Protein AF-A0A2R6JKX8-F1 (afdb_monomer)

Radius of gyration: 18.16 Å; Cα contacts (8 Å, |Δi|>4): 130; chains: 1; bounding box: 54×37×47 Å

Sequence (155 aa):
MLPVEALPSPRGLLAAIPHVNAVVSLAAIGTIVAGVRAIRRGEVRRHRLLMMTSFGLFALFLVLYLYRVAVLGPTEFTGPAAVRTYLYLPFLFVHIALAIVCVPFVFYALLIGGTHSVEEIHETRHRTAGRVAASLWLVSFTMGVAIYAMLYHVF

Foldseek 3Di:
DDPPPPDPDPPVLLVCLLVVLLVLLVVLLVLLVVLVVCVVVVNLVSNVVSLVSSVVSVVVSVVSVVVSCVPPNDQDQPDDPCCVPPPLVVLVVLLVVLVVVLVVLSVVLCVCSVPDDPVVVVVDCNVVSSVSNSVSSNSSSVSSSVSSCSRPPVD

Solvent-accessible surface area (backbone atoms only — not comparable to full-atom values): 8345 Å² total; per-residue (Å²): 134,82,80,77,81,81,53,94,48,68,66,59,52,56,66,42,41,65,60,53,38,40,52,41,34,54,52,27,43,52,30,45,57,51,18,56,53,27,46,76,71,66,36,54,72,57,17,51,53,24,49,52,50,26,50,50,37,49,51,50,40,49,54,50,50,52,52,40,34,73,75,73,44,76,86,80,77,80,49,58,69,67,51,45,64,73,44,49,47,55,52,51,50,50,30,52,52,36,50,60,66,25,47,64,29,44,50,51,30,52,50,49,70,70,75,46,56,78,74,58,41,73,79,48,64,41,69,59,32,40,52,52,19,52,51,34,47,47,53,24,37,53,45,50,42,49,54,48,40,49,62,74,73,74,82

pLDDT: mean 92.2, std 10.7, range [43.28, 98.44]

Structure (mmCIF, N/CA/C/O backbone):
data_AF-A0A2R6JKX8-F1
#
_entry.id   AF-A0A2R6JKX8-F1
#
loop_
_atom_site.group_PDB
_atom_site.id
_atom_site.type_symbol
_atom_site.label_atom_id
_atom_site.label_alt_id
_atom_site.label_comp_id
_atom_site.label_asym_id
_atom_site.label_entity_id
_atom_site.label_seq_id
_atom_site.pdbx_PDB_ins_code
_atom_site.Cartn_x
_atom_site.Cartn_y
_atom_site.Cartn_z
_atom_site.occupancy
_atom_site.B_iso_or_equiv
_atom_site.auth_seq_id
_atom_site.auth_comp_id
_atom_site.auth_asym_id
_atom_site.auth_atom_id
_atom_site.pdbx_PDB_model_num
ATOM 1 N N . MET A 1 1 ? 32.899 -15.866 1.526 1.00 43.28 1 MET A N 1
ATOM 2 C CA . MET A 1 1 ? 31.670 -15.688 0.724 1.00 43.28 1 MET A CA 1
ATOM 3 C C . MET A 1 1 ? 31.036 -17.061 0.579 1.00 43.28 1 MET A C 1
ATOM 5 O O . MET A 1 1 ? 31.721 -17.963 0.122 1.00 43.28 1 MET A O 1
ATOM 9 N N . LEU A 1 2 ? 29.816 -17.264 1.081 1.00 50.09 2 LEU A N 1
ATOM 10 C CA . LEU A 1 2 ? 29.128 -18.556 0.967 1.00 50.09 2 LEU A CA 1
ATOM 11 C C . LEU A 1 2 ? 28.702 -18.784 -0.498 1.00 50.09 2 LEU A C 1
ATOM 13 O O . LEU A 1 2 ? 28.205 -17.837 -1.110 1.00 50.09 2 LEU A O 1
ATOM 17 N N . PRO A 1 3 ? 28.883 -19.987 -1.071 1.00 57.22 3 PRO A N 1
ATOM 18 C CA . PRO A 1 3 ? 28.516 -20.269 -2.453 1.00 57.22 3 PRO A CA 1
ATOM 19 C C . PRO A 1 3 ? 26.993 -20.417 -2.568 1.00 57.22 3 PRO A C 1
ATOM 21 O O . PRO A 1 3 ? 26.416 -21.459 -2.275 1.00 57.22 3 PRO A O 1
ATOM 24 N N . VAL A 1 4 ? 26.338 -19.337 -2.999 1.00 56.06 4 VAL A N 1
ATOM 25 C CA . VAL A 1 4 ? 24.880 -19.233 -3.226 1.00 56.06 4 VAL A CA 1
ATOM 26 C C . VAL A 1 4 ? 24.417 -20.080 -4.432 1.00 56.06 4 VAL A C 1
ATOM 28 O O . VAL A 1 4 ? 23.226 -20.203 -4.704 1.00 56.06 4 VAL A O 1
ATOM 31 N N . GLU A 1 5 ? 25.353 -20.698 -5.152 1.00 54.09 5 GLU A N 1
ATOM 32 C CA . GLU A 1 5 ? 25.131 -21.402 -6.421 1.00 54.09 5 GLU A CA 1
ATOM 33 C C . GLU A 1 5 ? 24.534 -22.812 -6.273 1.00 54.09 5 GLU A C 1
ATOM 35 O O . GLU A 1 5 ? 24.015 -23.349 -7.246 1.00 54.09 5 GLU A O 1
ATOM 40 N N . ALA A 1 6 ? 24.551 -23.401 -5.071 1.00 53.41 6 ALA A N 1
ATOM 41 C CA . ALA A 1 6 ? 24.118 -24.786 -4.840 1.00 53.41 6 ALA A CA 1
ATOM 42 C C . ALA A 1 6 ? 22.672 -24.938 -4.318 1.00 53.41 6 ALA A C 1
ATOM 44 O O . ALA A 1 6 ? 22.220 -26.056 -4.073 1.00 53.41 6 ALA A O 1
ATOM 45 N N . LEU A 1 7 ? 21.932 -23.839 -4.136 1.00 52.81 7 LEU A N 1
ATOM 46 C CA . LEU A 1 7 ? 20.522 -23.885 -3.735 1.00 52.81 7 LEU A CA 1
ATOM 47 C C . LEU A 1 7 ? 19.622 -23.884 -4.980 1.00 52.81 7 LEU A C 1
ATOM 49 O O . LEU A 1 7 ? 19.853 -23.076 -5.885 1.00 52.81 7 LEU A O 1
ATOM 53 N N . PRO A 1 8 ? 18.561 -24.710 -5.051 1.00 53.44 8 PRO A N 1
ATOM 54 C CA . PRO A 1 8 ? 17.614 -24.630 -6.150 1.00 53.44 8 PRO A CA 1
ATOM 55 C C . PRO A 1 8 ? 16.909 -23.263 -6.112 1.00 53.44 8 PRO A C 1
ATOM 57 O O . PRO A 1 8 ? 16.074 -22.986 -5.257 1.00 53.44 8 PRO A O 1
ATOM 60 N N . SER A 1 9 ? 17.239 -22.408 -7.080 1.00 58.16 9 SER A N 1
ATOM 61 C CA . SER A 1 9 ? 16.510 -21.196 -7.493 1.00 58.16 9 SER A CA 1
ATOM 62 C C . SER A 1 9 ? 16.420 -19.957 -6.565 1.00 58.16 9 SER A C 1
ATOM 64 O O . SER A 1 9 ? 15.350 -19.351 -6.486 1.00 58.16 9 SER A O 1
ATOM 66 N N . PRO A 1 10 ? 17.528 -19.409 -6.021 1.00 68.44 10 PRO A N 1
ATOM 67 C CA . PRO A 1 10 ? 17.546 -18.010 -5.576 1.00 68.44 10 PRO A CA 1
ATOM 68 C C . PRO A 1 10 ? 17.122 -17.048 -6.701 1.00 68.44 10 PRO A C 1
ATOM 70 O O . PRO A 1 10 ? 16.321 -16.150 -6.478 1.00 68.44 10 PRO A O 1
ATOM 73 N N . ARG A 1 11 ? 17.579 -17.269 -7.946 1.00 67.06 11 ARG A N 1
ATOM 74 C CA . ARG A 1 11 ? 17.237 -16.405 -9.097 1.00 67.06 11 ARG A CA 1
ATOM 75 C C . ARG A 1 11 ? 15.762 -16.489 -9.497 1.00 67.06 11 ARG A C 1
ATOM 77 O O . ARG A 1 11 ? 15.156 -15.457 -9.756 1.00 67.06 11 ARG A O 1
ATOM 84 N N . GLY A 1 12 ? 15.191 -17.696 -9.528 1.00 77.62 12 GLY A N 1
ATOM 85 C CA . GLY A 1 12 ? 13.779 -17.904 -9.871 1.00 77.62 12 GLY A CA 1
ATOM 86 C C . GLY A 1 12 ? 12.843 -17.275 -8.839 1.00 77.62 12 GLY A C 1
ATOM 87 O O . GLY A 1 12 ? 11.917 -16.557 -9.205 1.00 77.62 12 GLY A O 1
ATOM 88 N N . LEU A 1 13 ? 13.149 -17.453 -7.549 1.00 82.81 13 LEU A N 1
ATOM 89 C CA . LEU A 1 13 ? 12.429 -16.790 -6.465 1.00 82.81 13 LEU A CA 1
ATOM 90 C C . LEU A 1 13 ? 12.531 -15.262 -6.571 1.00 82.81 13 LEU A C 1
ATOM 92 O O . LEU A 1 13 ? 11.511 -14.578 -6.552 1.00 82.81 13 LEU A O 1
ATOM 96 N N . LEU A 1 14 ? 13.742 -14.720 -6.735 1.00 87.25 14 LEU A N 1
ATOM 97 C CA . LEU A 1 14 ? 13.964 -13.274 -6.849 1.00 87.25 14 LEU A CA 1
ATOM 98 C C . LEU A 1 14 ? 13.265 -12.658 -8.074 1.00 87.25 14 LEU A C 1
ATOM 100 O O . LEU A 1 14 ? 12.763 -11.535 -7.988 1.00 87.25 14 LEU A O 1
ATOM 104 N N . ALA A 1 15 ? 13.200 -13.390 -9.190 1.00 88.31 15 ALA A N 1
ATOM 105 C CA . ALA A 1 15 ? 12.468 -12.989 -10.389 1.00 88.31 15 ALA A CA 1
ATOM 106 C C . ALA A 1 15 ? 10.944 -13.043 -10.193 1.00 88.31 15 ALA A C 1
ATOM 108 O O . ALA A 1 15 ? 10.235 -12.214 -10.750 1.00 88.31 15 ALA A O 1
ATOM 109 N N . ALA A 1 16 ? 10.434 -13.966 -9.371 1.00 92.00 16 ALA A N 1
ATOM 110 C CA . ALA A 1 16 ? 9.009 -14.074 -9.065 1.00 92.00 16 ALA A CA 1
ATOM 111 C C . ALA A 1 16 ? 8.510 -12.989 -8.092 1.00 92.00 16 ALA A C 1
ATOM 113 O O . ALA A 1 16 ? 7.338 -12.615 -8.148 1.00 92.00 16 ALA A O 1
ATOM 114 N N . ILE A 1 17 ? 9.377 -12.461 -7.217 1.00 94.12 17 ILE A N 1
ATOM 115 C CA . ILE A 1 17 ? 9.004 -11.488 -6.172 1.00 94.12 17 ILE A CA 1
ATOM 116 C C . ILE A 1 17 ? 8.171 -10.304 -6.694 1.00 94.12 17 ILE A C 1
ATOM 118 O O . ILE A 1 17 ? 7.137 -10.030 -6.090 1.00 94.12 17 ILE A O 1
ATOM 122 N N . PRO A 1 18 ? 8.538 -9.599 -7.783 1.00 94.94 18 PRO A N 1
ATOM 123 C CA . PRO A 1 18 ? 7.738 -8.487 -8.300 1.00 94.94 18 PRO A CA 1
ATOM 124 C C . PRO A 1 18 ? 6.306 -8.898 -8.665 1.00 94.94 18 PRO A C 1
ATOM 126 O O . PRO A 1 18 ? 5.363 -8.173 -8.355 1.00 94.94 18 PRO A O 1
ATOM 129 N N . HIS A 1 19 ? 6.133 -10.086 -9.252 1.00 96.25 19 HIS A N 1
ATOM 130 C CA . HIS A 1 19 ? 4.824 -10.639 -9.605 1.00 96.25 19 HIS A CA 1
ATOM 131 C C . HIS A 1 19 ? 4.012 -10.994 -8.355 1.00 96.25 19 HIS A C 1
ATOM 133 O O . HIS A 1 19 ? 2.839 -10.638 -8.253 1.00 96.25 19 HIS A O 1
ATOM 139 N N . VAL A 1 20 ? 4.645 -11.638 -7.367 1.00 96.81 20 VAL A N 1
ATOM 140 C CA . VAL A 1 20 ? 4.006 -11.948 -6.079 1.00 96.81 20 VAL A CA 1
ATOM 141 C C . VAL A 1 20 ? 3.587 -10.658 -5.378 1.00 96.81 20 VAL A C 1
ATOM 143 O O . VAL A 1 20 ? 2.451 -10.548 -4.929 1.00 96.81 20 VAL A O 1
ATOM 146 N N . ASN A 1 21 ? 4.453 -9.646 -5.351 1.00 97.31 21 ASN A N 1
ATOM 147 C CA . ASN A 1 21 ? 4.155 -8.348 -4.755 1.00 97.31 21 ASN A CA 1
ATOM 148 C C . ASN A 1 21 ? 2.996 -7.629 -5.454 1.00 97.31 21 ASN A C 1
ATOM 150 O O . ASN A 1 21 ? 2.184 -6.996 -4.775 1.00 97.31 21 ASN A O 1
ATOM 154 N N . ALA A 1 22 ? 2.865 -7.755 -6.776 1.00 97.25 22 ALA A N 1
ATOM 155 C CA . ALA A 1 22 ? 1.715 -7.225 -7.505 1.00 97.25 22 ALA A CA 1
ATOM 156 C C . ALA A 1 22 ? 0.407 -7.916 -7.077 1.00 97.25 2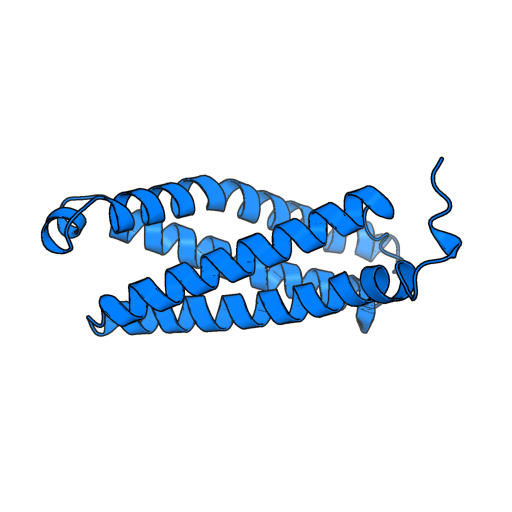2 ALA A C 1
ATOM 158 O O . ALA A 1 22 ? -0.578 -7.241 -6.775 1.00 97.25 22 ALA A O 1
ATOM 159 N N . VAL A 1 23 ? 0.409 -9.249 -6.959 1.00 98.12 23 VAL A N 1
ATOM 160 C CA . VAL A 1 23 ? -0.751 -10.025 -6.482 1.00 98.12 23 VAL A CA 1
ATOM 161 C C . VAL A 1 23 ? -1.090 -9.688 -5.028 1.00 98.12 23 VAL A C 1
ATOM 163 O O . VAL A 1 23 ? -2.253 -9.450 -4.709 1.00 98.12 23 VAL A O 1
ATOM 166 N N . VAL A 1 24 ? -0.087 -9.606 -4.152 1.00 98.00 24 VAL A N 1
ATOM 167 C CA . VAL A 1 24 ? -0.248 -9.202 -2.747 1.00 98.00 24 VAL A CA 1
ATOM 168 C C . VAL A 1 24 ? -0.847 -7.797 -2.651 1.00 98.00 24 VAL A C 1
ATOM 170 O O . VAL A 1 24 ? -1.744 -7.574 -1.842 1.00 98.00 24 VAL A O 1
ATOM 173 N N . SER A 1 25 ? -0.419 -6.867 -3.510 1.00 97.75 25 SER A N 1
ATOM 174 C CA . SER A 1 25 ? -0.970 -5.505 -3.569 1.00 97.75 25 SER A CA 1
ATOM 175 C C . SER A 1 25 ? -2.439 -5.498 -3.988 1.00 97.75 25 SER A C 1
ATOM 177 O O . SER A 1 25 ? -3.258 -4.826 -3.363 1.00 97.75 25 SER A O 1
ATOM 179 N N . LEU A 1 26 ? -2.804 -6.283 -5.005 1.00 98.19 26 LEU A N 1
ATOM 180 C CA . LEU A 1 26 ? -4.198 -6.434 -5.433 1.00 98.19 26 LEU A CA 1
ATOM 181 C C . LEU A 1 26 ? -5.068 -7.065 -4.337 1.00 98.19 26 LEU A C 1
ATOM 183 O O . LEU A 1 26 ? -6.177 -6.592 -4.075 1.00 98.19 26 LEU A O 1
ATOM 187 N N . ALA A 1 27 ? -4.556 -8.092 -3.655 1.00 98.38 27 ALA A N 1
ATOM 188 C CA . ALA A 1 27 ? -5.226 -8.698 -2.511 1.00 98.38 27 ALA A CA 1
ATOM 189 C C . ALA A 1 27 ? -5.425 -7.678 -1.378 1.00 98.38 27 ALA A C 1
ATOM 191 O O . ALA A 1 27 ? -6.528 -7.583 -0.838 1.00 98.38 27 ALA A O 1
ATOM 192 N N . ALA A 1 28 ? -4.404 -6.867 -1.075 1.00 97.81 28 ALA A N 1
ATOM 193 C CA . ALA A 1 28 ? -4.472 -5.815 -0.065 1.00 97.81 28 ALA A CA 1
ATOM 194 C C . ALA A 1 28 ? -5.524 -4.750 -0.415 1.00 97.81 28 ALA A C 1
ATOM 196 O O . ALA A 1 28 ? -6.319 -4.364 0.441 1.00 97.81 28 ALA A O 1
ATOM 197 N N . ILE A 1 29 ? -5.609 -4.322 -1.681 1.00 98.31 29 ILE A N 1
ATOM 198 C CA . ILE A 1 29 ? -6.689 -3.437 -2.152 1.00 98.31 29 ILE A CA 1
ATOM 199 C C . ILE A 1 29 ? -8.051 -4.078 -1.855 1.00 98.31 29 ILE A C 1
ATOM 201 O O . ILE A 1 29 ? -8.916 -3.445 -1.246 1.00 98.31 29 ILE A O 1
ATOM 205 N N . GLY A 1 30 ? -8.234 -5.349 -2.221 1.00 98.44 30 GLY A N 1
ATOM 206 C CA . GLY A 1 30 ? -9.467 -6.091 -1.959 1.00 98.44 30 GLY A CA 1
ATOM 207 C C . GLY A 1 30 ? -9.845 -6.120 -0.475 1.00 98.44 30 GLY A C 1
ATOM 208 O O . GLY A 1 30 ? -10.985 -5.800 -0.120 1.00 98.44 30 GLY A O 1
ATOM 209 N N . THR A 1 31 ? -8.893 -6.444 0.406 1.00 98.31 31 THR A N 1
ATOM 210 C CA . THR A 1 31 ? -9.127 -6.516 1.855 1.00 98.31 31 THR A CA 1
ATOM 211 C C . THR A 1 31 ? -9.404 -5.146 2.467 1.00 98.31 31 THR A C 1
ATOM 213 O O . THR A 1 31 ? -10.306 -5.038 3.300 1.00 98.31 31 THR A O 1
ATOM 216 N N . ILE A 1 32 ? -8.718 -4.086 2.022 1.00 97.75 32 ILE A N 1
ATOM 217 C CA . ILE A 1 32 ? -8.966 -2.716 2.491 1.00 97.75 32 ILE A CA 1
ATOM 218 C C . ILE A 1 32 ? -10.375 -2.271 2.100 1.00 97.75 32 ILE A C 1
ATOM 220 O O . ILE A 1 32 ? -11.149 -1.844 2.960 1.00 97.75 32 ILE A O 1
ATOM 224 N N . VAL A 1 33 ? -10.750 -2.407 0.823 1.00 98.38 33 VAL A N 1
ATOM 225 C CA . VAL A 1 33 ? -12.083 -2.000 0.360 1.00 98.38 33 VAL A CA 1
ATOM 226 C C . VAL A 1 33 ? -13.169 -2.811 1.077 1.00 98.38 33 VAL A C 1
ATOM 228 O O . VAL A 1 33 ? -14.169 -2.243 1.529 1.00 98.38 33 VAL A O 1
ATOM 23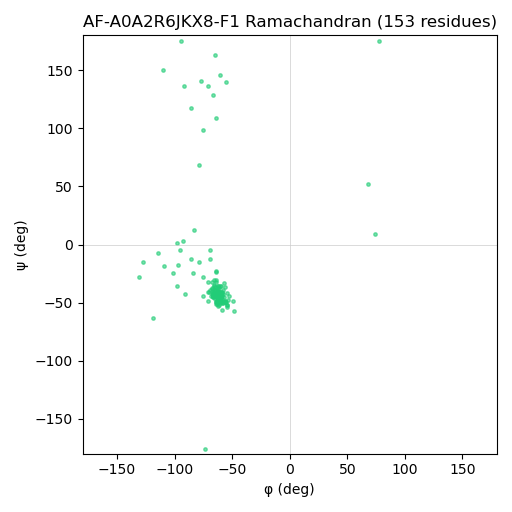1 N N . ALA A 1 34 ? -12.985 -4.125 1.236 1.00 98.38 34 ALA A N 1
ATOM 232 C CA . ALA A 1 34 ? -13.912 -4.965 1.990 1.00 98.38 34 ALA A CA 1
ATOM 233 C C . ALA A 1 34 ? -14.008 -4.539 3.466 1.00 98.38 34 ALA A C 1
ATOM 235 O O . ALA A 1 34 ? -15.109 -4.476 4.012 1.00 98.38 34 ALA A O 1
ATOM 236 N N . GLY A 1 35 ? -12.888 -4.188 4.101 1.00 97.75 35 GLY A N 1
ATOM 237 C CA . GLY A 1 35 ? -12.849 -3.749 5.495 1.00 97.75 35 GLY A CA 1
ATOM 238 C C . GLY A 1 35 ? -13.524 -2.398 5.715 1.00 97.75 35 GLY A C 1
ATOM 239 O O . GLY A 1 35 ? -14.235 -2.221 6.706 1.00 97.75 35 GLY A O 1
ATOM 240 N N . VAL A 1 36 ? -13.383 -1.466 4.768 1.00 96.94 36 VAL A N 1
ATOM 241 C CA . VAL A 1 36 ? -14.111 -0.186 4.770 1.00 96.94 36 VAL A CA 1
ATOM 242 C C . VAL A 1 36 ? -15.615 -0.411 4.581 1.00 96.94 36 VAL A C 1
ATOM 244 O O . VAL A 1 36 ? -16.426 0.260 5.219 1.00 96.94 36 VAL A O 1
ATOM 247 N N . ARG A 1 37 ? -16.024 -1.366 3.738 1.00 97.81 37 ARG A N 1
ATOM 248 C CA . ARG A 1 37 ? -17.445 -1.727 3.596 1.00 97.81 37 ARG A CA 1
ATOM 249 C C . ARG A 1 37 ? -18.002 -2.378 4.862 1.00 97.81 37 ARG A C 1
ATOM 251 O O . ARG A 1 37 ? -19.111 -2.035 5.255 1.00 97.81 37 ARG A O 1
ATOM 258 N N . ALA A 1 38 ? -17.238 -3.258 5.507 1.00 97.81 38 ALA A N 1
ATOM 259 C CA . ALA A 1 38 ? -17.636 -3.923 6.745 1.00 97.81 38 ALA A CA 1
ATOM 260 C C . ALA A 1 38 ? -17.912 -2.911 7.870 1.00 97.81 38 ALA A C 1
ATOM 262 O O . ALA A 1 38 ? -18.980 -2.947 8.475 1.00 97.81 38 ALA A O 1
ATOM 263 N N . ILE A 1 39 ? -17.017 -1.940 8.093 1.00 95.50 39 ILE A N 1
ATOM 264 C CA . ILE A 1 39 ? -17.229 -0.940 9.154 1.00 95.50 39 ILE A CA 1
ATOM 265 C C . ILE A 1 39 ? -18.402 0.000 8.858 1.00 95.50 39 ILE A C 1
ATOM 267 O O . ILE A 1 39 ? -19.124 0.385 9.771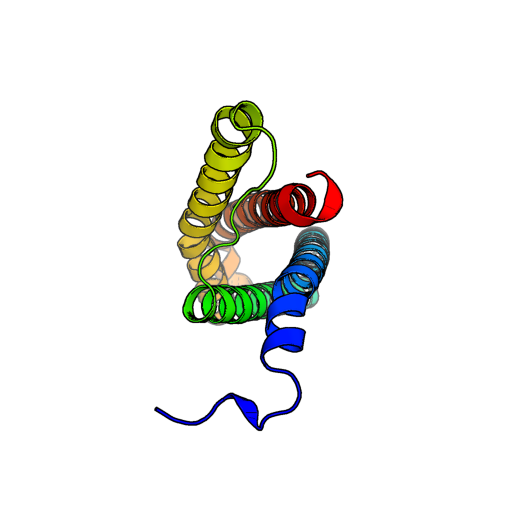 1.00 95.50 39 ILE A O 1
ATOM 271 N N . ARG A 1 40 ? -18.668 0.315 7.581 1.00 94.44 40 ARG A N 1
ATOM 272 C CA . ARG A 1 40 ? -19.868 1.078 7.182 1.00 94.44 40 ARG A CA 1
ATOM 273 C C . ARG A 1 40 ? -21.174 0.335 7.480 1.00 94.44 40 ARG A C 1
ATOM 275 O O . ARG A 1 40 ? -22.204 0.983 7.603 1.00 94.44 40 ARG A O 1
ATOM 282 N N . ARG A 1 41 ? -21.128 -0.995 7.589 1.00 96.62 41 ARG A N 1
ATOM 283 C CA . ARG A 1 41 ? -22.251 -1.860 7.986 1.00 96.62 41 ARG A CA 1
ATOM 284 C C . ARG A 1 41 ? -22.290 -2.140 9.494 1.00 96.62 41 ARG A C 1
ATOM 286 O O . ARG A 1 41 ? -23.117 -2.926 9.932 1.00 96.62 41 ARG A O 1
ATOM 293 N N . GLY A 1 42 ? -21.383 -1.553 10.279 1.00 94.50 42 GLY A N 1
ATOM 294 C CA . GLY A 1 42 ? -21.248 -1.847 11.709 1.00 94.50 42 GLY A CA 1
ATOM 295 C C . GLY A 1 42 ? -20.602 -3.206 12.020 1.00 94.50 42 GLY A C 1
ATOM 296 O O . GLY A 1 42 ? -20.553 -3.610 13.176 1.00 94.50 42 GLY A O 1
ATOM 297 N N . GLU A 1 43 ? -20.061 -3.923 11.026 1.00 96.88 43 GLU A N 1
ATOM 298 C CA . GLU A 1 43 ? -19.426 -5.235 11.213 1.00 96.88 43 GLU A CA 1
ATOM 299 C C . GLU A 1 43 ? -17.992 -5.091 11.773 1.00 96.88 43 GLU A C 1
ATOM 301 O O . GLU A 1 43 ? -17.004 -5.386 11.093 1.00 96.88 43 GLU A O 1
ATOM 306 N N . VAL A 1 44 ? -17.854 -4.640 13.026 1.00 94.56 44 VAL A N 1
ATOM 307 C CA . VAL A 1 44 ? -16.557 -4.304 13.660 1.00 94.56 44 VAL A CA 1
ATOM 308 C C . VAL A 1 44 ? -15.578 -5.482 13.659 1.00 94.56 44 VAL A C 1
ATOM 310 O O . VAL A 1 44 ? -14.418 -5.331 13.271 1.00 94.56 44 VAL A O 1
ATOM 313 N N . ARG A 1 45 ? -16.037 -6.691 14.014 1.00 95.31 45 ARG A N 1
ATOM 314 C CA . ARG A 1 45 ? -15.186 -7.896 14.028 1.00 95.31 45 ARG A CA 1
ATOM 315 C C . ARG A 1 45 ? -14.599 -8.201 12.648 1.00 95.31 45 ARG A C 1
ATOM 317 O O . ARG A 1 45 ? -13.418 -8.528 12.534 1.00 95.31 45 ARG A O 1
ATOM 324 N N . ARG A 1 46 ? -15.414 -8.076 11.596 1.00 97.50 46 ARG A N 1
ATOM 325 C CA . ARG A 1 46 ? -14.986 -8.319 10.214 1.00 97.50 46 ARG A CA 1
ATOM 326 C C . ARG A 1 46 ? -14.047 -7.223 9.725 1.00 97.50 46 ARG A C 1
ATOM 328 O O . ARG A 1 46 ? -13.048 -7.535 9.084 1.00 97.50 46 ARG A O 1
ATOM 335 N N . HIS A 1 47 ? -14.338 -5.966 10.055 1.00 96.88 47 HIS A N 1
ATOM 336 C CA . HIS A 1 47 ? -13.438 -4.848 9.793 1.00 96.88 47 HIS A CA 1
ATOM 337 C C . HIS A 1 47 ? -12.051 -5.107 10.394 1.00 96.88 47 HIS A C 1
ATOM 339 O O . HIS A 1 47 ? -11.063 -5.079 9.664 1.00 96.88 47 HIS A O 1
ATOM 345 N N . ARG A 1 48 ? -11.986 -5.448 11.688 1.00 95.12 48 ARG A N 1
ATOM 346 C CA . ARG A 1 48 ? -10.729 -5.738 12.390 1.00 95.12 48 ARG A CA 1
ATOM 347 C C . ARG A 1 48 ? -9.942 -6.855 11.709 1.00 95.12 48 ARG A C 1
ATOM 349 O O . ARG A 1 48 ? -8.760 -6.669 11.434 1.00 95.12 48 ARG A O 1
ATOM 356 N N . LEU A 1 49 ? -10.593 -7.978 11.391 1.00 97.75 49 LEU A N 1
ATOM 357 C CA . LEU A 1 49 ? -9.951 -9.092 10.686 1.00 97.75 49 LEU A CA 1
ATOM 358 C C . LEU A 1 49 ? -9.343 -8.633 9.352 1.00 97.75 49 LEU A C 1
ATOM 360 O O . LEU A 1 49 ? -8.167 -8.869 9.103 1.00 97.75 49 LEU A O 1
ATOM 364 N N . LEU A 1 50 ? -10.116 -7.918 8.531 1.00 98.19 50 LEU A N 1
ATOM 365 C CA . LEU A 1 50 ? -9.671 -7.448 7.218 1.00 98.19 50 LEU A CA 1
ATOM 366 C C . LEU A 1 50 ? -8.541 -6.413 7.305 1.00 98.19 50 LEU A C 1
ATOM 368 O O . LEU A 1 50 ? -7.645 -6.428 6.461 1.00 98.19 50 LEU A O 1
ATOM 372 N N . MET A 1 51 ? -8.539 -5.538 8.316 1.00 97.19 51 MET A N 1
ATOM 373 C CA . MET A 1 51 ? -7.436 -4.592 8.532 1.00 97.19 51 MET A CA 1
ATOM 374 C C . MET A 1 51 ? -6.159 -5.307 8.988 1.00 97.19 51 MET A C 1
ATOM 376 O O . MET A 1 51 ? -5.085 -4.976 8.489 1.00 97.19 51 MET A O 1
ATOM 380 N N . MET A 1 52 ? -6.260 -6.333 9.844 1.00 97.38 52 MET A N 1
ATOM 381 C CA . MET A 1 52 ? -5.106 -7.168 10.214 1.00 97.38 52 MET A CA 1
ATOM 382 C C . MET A 1 52 ? -4.555 -7.936 9.014 1.00 97.38 52 MET A C 1
ATOM 384 O O . MET A 1 52 ? -3.345 -7.957 8.806 1.00 97.38 52 MET A O 1
ATOM 388 N N . THR A 1 53 ? -5.426 -8.518 8.183 1.00 97.94 53 THR A N 1
ATOM 389 C CA . THR A 1 53 ? -5.005 -9.177 6.939 1.00 97.94 53 THR A CA 1
ATOM 390 C C . THR A 1 53 ? -4.306 -8.192 6.004 1.00 97.94 53 THR A C 1
ATOM 392 O O . THR A 1 53 ? -3.240 -8.505 5.487 1.00 97.94 53 THR A O 1
ATOM 395 N N . SER A 1 54 ? -4.855 -6.985 5.831 1.00 97.19 54 SER A N 1
ATOM 396 C CA . SER A 1 54 ? -4.248 -5.939 4.989 1.00 97.19 54 SER A CA 1
ATOM 397 C C . SER A 1 54 ? -2.857 -5.546 5.493 1.00 97.19 54 SER A C 1
ATOM 399 O O . SER A 1 54 ? -1.923 -5.435 4.703 1.00 97.19 54 SER A O 1
ATOM 401 N N . PHE A 1 55 ? -2.697 -5.397 6.811 1.00 96.75 55 PHE A N 1
ATOM 402 C CA . PHE A 1 55 ? -1.403 -5.122 7.432 1.00 96.75 55 PHE A CA 1
ATOM 403 C C . PHE A 1 55 ? -0.404 -6.269 7.235 1.00 96.75 55 PHE A C 1
ATOM 405 O O . PHE A 1 55 ? 0.741 -6.018 6.868 1.00 96.75 55 PHE A O 1
ATOM 412 N N . GLY A 1 56 ? -0.837 -7.521 7.399 1.00 98.06 56 GLY A N 1
ATOM 413 C CA . GLY A 1 56 ? -0.001 -8.693 7.128 1.00 98.06 56 GLY A CA 1
ATOM 414 C C . GLY A 1 56 ? 0.454 -8.774 5.666 1.00 98.06 56 GLY A C 1
ATOM 415 O O . GLY A 1 56 ? 1.629 -9.017 5.403 1.00 98.06 56 GLY A O 1
ATOM 416 N N . LEU A 1 57 ? -0.446 -8.500 4.715 1.00 98.06 57 LEU A N 1
ATOM 417 C CA . LEU A 1 57 ? -0.121 -8.432 3.285 1.00 98.06 57 LEU A CA 1
ATOM 418 C C . LEU A 1 57 ? 0.880 -7.308 2.984 1.00 98.06 57 LEU A C 1
ATOM 420 O O . LEU A 1 57 ? 1.834 -7.523 2.241 1.00 98.06 57 LEU A O 1
ATOM 424 N N . PHE A 1 58 ? 0.710 -6.131 3.590 1.00 96.50 58 PHE A N 1
ATOM 425 C CA . PHE A 1 58 ? 1.665 -5.030 3.463 1.00 96.50 58 PHE A CA 1
ATOM 426 C C . PHE A 1 58 ? 3.048 -5.387 4.027 1.00 96.50 58 PHE A C 1
ATOM 428 O O . PHE A 1 58 ? 4.060 -5.138 3.374 1.00 96.50 58 PHE A O 1
ATOM 435 N N . ALA A 1 59 ? 3.106 -6.003 5.210 1.00 97.00 59 ALA A N 1
ATOM 436 C CA . ALA A 1 59 ? 4.361 -6.451 5.805 1.00 97.00 59 ALA A CA 1
ATOM 437 C C . ALA A 1 59 ? 5.064 -7.487 4.914 1.00 97.00 59 ALA A C 1
ATOM 439 O O . ALA A 1 59 ? 6.263 -7.366 4.665 1.00 97.00 59 ALA A O 1
ATOM 440 N N . LEU A 1 60 ? 4.314 -8.452 4.369 1.00 97.75 60 LEU A N 1
ATOM 441 C CA . LEU A 1 60 ? 4.833 -9.429 3.411 1.00 97.75 60 LEU A CA 1
ATOM 442 C C . LEU A 1 60 ? 5.390 -8.745 2.156 1.00 97.75 60 LEU A C 1
ATOM 444 O O . LEU A 1 60 ? 6.522 -9.024 1.765 1.00 97.75 60 LEU A O 1
ATOM 448 N N . PHE A 1 61 ? 4.629 -7.822 1.559 1.00 97.19 61 PHE A N 1
ATOM 449 C CA . PHE A 1 61 ? 5.073 -7.037 0.406 1.00 97.19 61 PHE A CA 1
ATOM 450 C C . PHE A 1 61 ? 6.402 -6.333 0.691 1.00 97.19 61 PHE A C 1
ATOM 452 O O . PHE A 1 61 ? 7.326 -6.398 -0.122 1.00 97.19 61 PHE A O 1
ATOM 459 N N . LEU A 1 62 ? 6.506 -5.674 1.850 1.00 95.75 62 LEU A N 1
ATOM 460 C CA . LEU A 1 62 ? 7.678 -4.891 2.222 1.00 95.75 62 LEU A CA 1
ATOM 461 C C . LEU A 1 62 ? 8.904 -5.782 2.428 1.00 95.75 62 LEU A C 1
ATOM 463 O O . LEU A 1 62 ? 9.970 -5.470 1.905 1.00 95.75 62 LEU A O 1
ATOM 467 N N . VAL A 1 63 ? 8.748 -6.909 3.128 1.00 96.88 63 VAL A N 1
ATOM 468 C CA . VAL A 1 63 ? 9.826 -7.889 3.323 1.00 96.88 63 VAL A CA 1
ATOM 469 C C . VAL A 1 63 ? 10.327 -8.410 1.978 1.00 96.88 63 VAL A C 1
ATOM 471 O O . VAL A 1 63 ? 11.528 -8.370 1.724 1.00 96.88 63 VAL A O 1
ATOM 474 N N . LEU A 1 64 ? 9.424 -8.839 1.091 1.00 94.88 64 LEU A N 1
ATOM 475 C CA . LEU A 1 64 ? 9.794 -9.347 -0.231 1.00 94.88 64 LEU A CA 1
ATOM 476 C C . LEU A 1 64 ? 10.465 -8.266 -1.093 1.00 94.88 64 LEU A C 1
ATOM 478 O O . LEU A 1 64 ? 11.492 -8.526 -1.722 1.00 94.88 64 LEU A O 1
ATOM 482 N N . TYR A 1 65 ? 9.922 -7.044 -1.093 1.00 94.56 65 TYR A N 1
ATOM 483 C CA . TYR A 1 65 ? 10.470 -5.915 -1.846 1.00 94.56 65 TYR A CA 1
ATOM 484 C C . TYR A 1 65 ? 11.882 -5.558 -1.376 1.00 94.56 65 TYR A C 1
ATOM 486 O O . TYR A 1 65 ? 12.808 -5.521 -2.187 1.00 94.56 65 TYR A O 1
ATOM 494 N N . LEU A 1 66 ? 12.059 -5.337 -0.069 1.00 94.31 66 LEU A N 1
ATOM 495 C CA . LEU A 1 66 ? 13.347 -4.963 0.509 1.00 94.31 66 LEU A CA 1
ATOM 496 C C . LEU A 1 66 ? 14.374 -6.081 0.350 1.00 94.31 66 LEU A C 1
ATOM 498 O O . LEU A 1 66 ? 15.520 -5.792 0.022 1.00 94.31 66 LEU A O 1
ATOM 502 N N . TYR A 1 67 ? 13.967 -7.343 0.509 1.00 91.94 67 TYR A N 1
ATOM 503 C CA . TYR A 1 67 ? 14.843 -8.485 0.268 1.00 91.94 67 TYR A CA 1
ATOM 504 C C . TYR A 1 67 ? 15.365 -8.499 -1.173 1.00 91.94 67 TYR A C 1
ATOM 506 O O . TYR A 1 67 ? 16.574 -8.547 -1.390 1.00 91.94 67 TYR A O 1
ATOM 514 N N . ARG A 1 68 ? 14.479 -8.377 -2.172 1.00 92.25 68 ARG A N 1
ATOM 515 C CA . ARG A 1 68 ? 14.898 -8.324 -3.581 1.00 92.25 68 ARG A CA 1
ATOM 516 C C . ARG A 1 68 ? 15.813 -7.133 -3.851 1.00 92.25 68 ARG A C 1
ATOM 518 O O . ARG A 1 68 ? 16.830 -7.302 -4.514 1.00 92.25 68 ARG A O 1
ATOM 525 N N . VAL A 1 69 ? 15.452 -5.942 -3.373 1.00 91.75 69 VAL A N 1
ATOM 526 C CA . VAL A 1 69 ? 16.237 -4.717 -3.601 1.00 91.75 69 VAL A CA 1
ATOM 527 C C . VAL A 1 69 ? 17.608 -4.800 -2.932 1.00 91.75 69 VAL A C 1
ATOM 529 O O . VAL A 1 69 ? 18.585 -4.363 -3.526 1.00 91.75 69 VAL A O 1
ATOM 532 N N . ALA A 1 70 ? 17.716 -5.410 -1.753 1.00 91.00 70 ALA A N 1
ATOM 533 C CA . ALA A 1 70 ? 19.000 -5.618 -1.091 1.00 91.00 70 ALA A CA 1
ATOM 534 C C . ALA A 1 70 ? 19.924 -6.577 -1.865 1.00 91.00 70 ALA A C 1
ATOM 536 O O . ALA A 1 7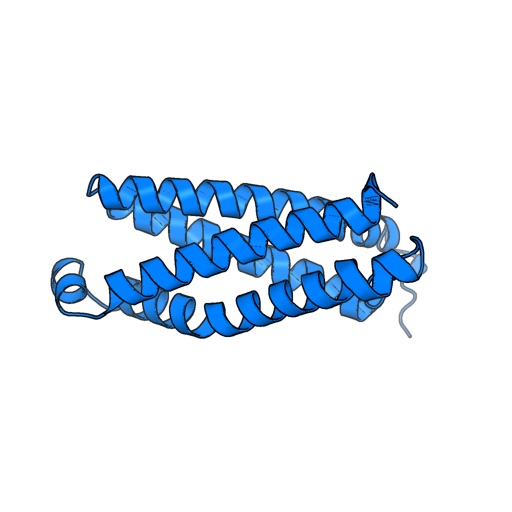0 ? 21.141 -6.433 -1.791 1.00 91.00 70 ALA A O 1
ATOM 537 N N . VAL A 1 71 ? 19.362 -7.543 -2.605 1.00 89.00 71 VAL A N 1
ATOM 538 C CA . VAL A 1 71 ? 20.132 -8.556 -3.350 1.00 89.00 71 VAL A CA 1
ATOM 539 C C . VAL A 1 71 ? 20.445 -8.129 -4.790 1.00 89.00 71 VAL A C 1
ATOM 541 O O . VAL A 1 71 ? 21.553 -8.361 -5.263 1.00 89.00 71 VAL A O 1
ATOM 544 N N . LEU A 1 72 ? 19.478 -7.543 -5.501 1.00 89.25 72 LEU A N 1
ATOM 545 C CA . LEU A 1 72 ? 19.569 -7.237 -6.939 1.00 89.25 72 LEU A CA 1
ATOM 546 C C . LEU A 1 72 ? 19.559 -5.737 -7.259 1.00 89.25 72 LEU A C 1
ATOM 548 O O . LEU A 1 72 ? 19.721 -5.364 -8.417 1.00 89.25 72 LEU A O 1
ATOM 552 N N . GLY A 1 73 ? 19.330 -4.881 -6.265 1.00 89.75 73 GLY A N 1
ATOM 553 C CA . GLY A 1 73 ? 19.058 -3.465 -6.480 1.00 89.75 73 GLY A CA 1
ATOM 554 C C . GLY A 1 73 ? 17.624 -3.175 -6.958 1.00 89.75 73 GLY A C 1
ATOM 555 O O . GLY A 1 73 ? 16.804 -4.085 -7.174 1.00 89.75 73 GLY A O 1
ATOM 556 N N . PRO A 1 74 ? 17.270 -1.884 -7.089 1.00 88.81 74 PRO A N 1
ATOM 557 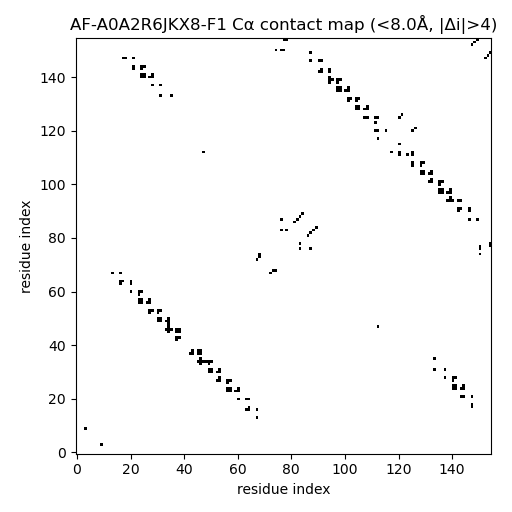C CA . PRO A 1 74 ? 16.013 -1.460 -7.696 1.00 88.81 74 PRO A CA 1
ATOM 558 C C . PRO A 1 74 ? 15.908 -1.933 -9.150 1.00 88.81 74 PRO A C 1
ATOM 560 O O . PRO A 1 74 ? 16.900 -1.983 -9.867 1.00 88.81 74 PRO A O 1
ATOM 563 N N . THR A 1 75 ? 14.697 -2.261 -9.603 1.00 89.81 75 THR A N 1
ATOM 564 C CA . THR A 1 75 ? 14.469 -2.560 -11.027 1.00 89.81 75 THR A CA 1
ATOM 565 C C . THR A 1 75 ? 14.690 -1.299 -1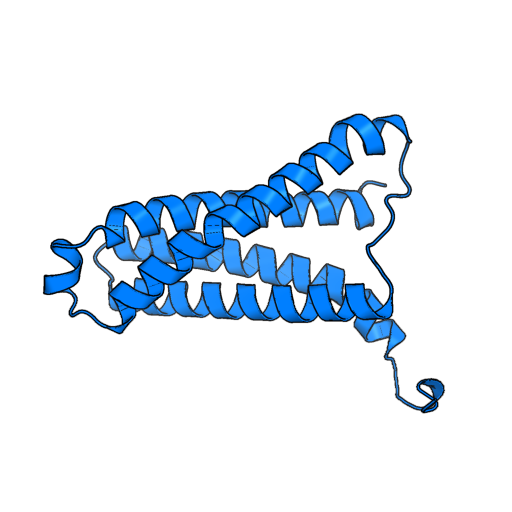1.854 1.00 89.81 75 THR A C 1
ATOM 567 O O . THR A 1 75 ? 14.088 -0.260 -11.567 1.00 89.81 75 THR A O 1
ATOM 570 N N . GLU A 1 76 ? 15.517 -1.397 -12.888 1.00 89.88 76 GLU A N 1
ATOM 571 C CA . GLU A 1 76 ? 15.693 -0.314 -13.847 1.00 89.88 76 GLU A CA 1
ATOM 572 C C . GLU A 1 76 ? 14.515 -0.257 -14.822 1.00 89.88 76 GLU A C 1
ATOM 574 O O . GLU A 1 76 ? 13.989 -1.279 -15.254 1.00 89.88 76 GLU A O 1
ATOM 579 N N . PHE A 1 77 ? 14.091 0.957 -15.164 1.00 93.81 77 PHE A N 1
ATOM 580 C CA . PHE A 1 77 ? 13.077 1.175 -16.188 1.00 93.81 77 PHE A CA 1
ATOM 581 C C . PHE A 1 77 ? 13.748 1.217 -17.566 1.00 93.81 77 PHE A C 1
ATOM 583 O O . PHE A 1 77 ? 14.560 2.109 -17.816 1.00 93.81 77 PHE A O 1
ATOM 590 N N . THR A 1 78 ? 13.393 0.278 -18.444 1.00 92.62 78 THR A N 1
ATOM 591 C CA . THR A 1 78 ? 14.017 0.054 -19.764 1.00 92.62 78 THR A CA 1
ATOM 592 C C . THR A 1 78 ? 13.301 0.744 -20.929 1.00 92.62 78 THR A C 1
ATOM 594 O O . THR A 1 78 ? 13.793 0.711 -22.055 1.00 92.62 78 THR A O 1
ATOM 597 N N . GLY A 1 79 ? 12.151 1.381 -20.681 1.00 92.50 79 GLY A N 1
ATOM 598 C CA . GLY A 1 79 ? 11.387 2.104 -21.698 1.00 92.50 79 GLY A CA 1
ATOM 599 C C . GLY A 1 79 ? 12.010 3.446 -22.127 1.00 92.50 79 GLY A C 1
ATOM 600 O O . GLY A 1 79 ? 13.079 3.838 -21.651 1.00 92.50 79 GLY A O 1
ATOM 601 N N . PRO A 1 80 ? 11.326 4.212 -23.000 1.00 96.31 80 PRO A N 1
ATOM 602 C CA . PRO A 1 80 ? 11.844 5.469 -23.540 1.00 96.31 80 PRO A CA 1
ATOM 603 C C . PRO A 1 80 ? 12.243 6.478 -22.453 1.00 96.31 80 PRO A C 1
ATOM 605 O O . PRO A 1 80 ? 11.514 6.681 -21.479 1.00 96.31 80 PRO A O 1
ATOM 608 N N . ALA A 1 81 ? 13.358 7.190 -22.657 1.00 95.31 81 ALA A N 1
ATOM 609 C CA . ALA A 1 81 ? 13.899 8.143 -21.681 1.00 95.31 81 ALA A CA 1
ATOM 610 C C . ALA A 1 81 ? 12.893 9.238 -21.275 1.00 95.31 81 ALA A C 1
ATOM 612 O O . ALA A 1 81 ? 12.824 9.611 -20.105 1.00 95.31 81 ALA A O 1
ATOM 613 N N . ALA A 1 82 ? 12.069 9.710 -22.216 1.00 96.12 82 ALA A N 1
ATOM 614 C CA . ALA A 1 82 ? 11.011 10.675 -21.925 1.00 96.12 82 ALA A CA 1
ATOM 615 C C . ALA A 1 82 ? 9.961 10.103 -20.955 1.00 96.12 82 ALA A C 1
ATOM 617 O O . ALA A 1 82 ? 9.588 10.765 -19.988 1.00 96.12 82 ALA A O 1
ATOM 618 N N . VAL A 1 83 ? 9.532 8.850 -21.154 1.00 96.38 83 VAL A N 1
ATOM 619 C CA . VAL A 1 83 ? 8.574 8.181 -20.258 1.00 96.38 83 VAL A CA 1
ATOM 620 C C . VAL A 1 83 ? 9.193 7.959 -18.881 1.00 96.38 83 VAL A C 1
ATOM 622 O O . VAL A 1 83 ? 8.544 8.214 -17.866 1.00 96.38 83 VAL A O 1
ATOM 625 N N . ARG A 1 84 ? 10.467 7.550 -18.832 1.00 95.56 84 ARG A N 1
ATOM 626 C CA . ARG A 1 84 ? 11.204 7.393 -17.575 1.00 95.56 84 ARG A CA 1
ATOM 627 C C . ARG A 1 84 ? 11.174 8.681 -16.747 1.00 95.56 84 ARG A C 1
ATOM 629 O O . ARG A 1 84 ? 10.811 8.652 -15.575 1.00 95.56 84 ARG A O 1
ATOM 636 N N . THR A 1 85 ? 11.541 9.800 -17.365 1.00 95.94 85 THR A N 1
ATOM 637 C CA . THR A 1 85 ? 11.737 11.086 -16.682 1.00 95.94 85 THR A CA 1
ATOM 638 C C . THR A 1 85 ? 10.429 11.774 -16.313 1.00 95.94 85 THR A C 1
ATOM 640 O O . THR A 1 85 ? 10.308 12.273 -15.199 1.00 95.94 85 THR A O 1
ATOM 643 N N . TYR A 1 86 ? 9.449 11.805 -17.218 1.00 96.31 86 TYR A N 1
ATOM 644 C CA . TYR A 1 86 ? 8.240 12.615 -17.029 1.00 96.31 86 TYR A CA 1
ATOM 645 C C . TYR A 1 86 ? 7.047 11.839 -16.473 1.00 96.31 86 TYR A C 1
ATOM 647 O O . TYR A 1 86 ? 6.118 12.459 -15.962 1.00 96.31 86 TYR A O 1
ATOM 655 N N . LEU A 1 87 ? 7.067 10.505 -16.542 1.00 95.62 87 LEU A N 1
ATOM 656 C CA . LEU A 1 87 ? 5.983 9.668 -16.033 1.00 95.62 87 LEU A CA 1
ATOM 657 C C . LEU A 1 87 ? 6.463 8.741 -14.918 1.00 95.62 87 LEU A C 1
ATOM 659 O O . LEU A 1 87 ? 6.021 8.888 -13.784 1.00 95.62 87 LEU A O 1
ATOM 663 N N . TYR A 1 88 ? 7.385 7.820 -15.208 1.00 96.88 88 TYR A N 1
ATOM 664 C CA . TYR A 1 88 ? 7.773 6.767 -14.263 1.00 96.88 88 TYR A CA 1
ATOM 665 C C . TYR A 1 88 ? 8.371 7.321 -12.964 1.00 96.88 88 TYR A C 1
ATOM 667 O O . TYR A 1 88 ? 7.900 6.971 -11.885 1.00 96.88 88 TYR A O 1
ATOM 675 N N . LEU A 1 89 ? 9.382 8.195 -13.042 1.00 96.56 89 LEU A N 1
ATOM 676 C CA . LEU A 1 89 ? 10.065 8.711 -11.851 1.00 96.56 89 LEU A CA 1
ATOM 677 C C . LEU A 1 89 ? 9.152 9.573 -10.956 1.00 96.56 89 LEU A C 1
ATOM 679 O O . LEU A 1 89 ? 9.121 9.306 -9.753 1.00 96.56 89 LEU A O 1
ATOM 683 N N . PRO A 1 90 ? 8.367 10.542 -11.475 1.00 97.50 90 PRO A N 1
ATOM 684 C CA . PRO A 1 90 ? 7.391 11.267 -10.660 1.00 97.50 90 PRO A CA 1
ATOM 685 C C . PRO A 1 90 ? 6.344 10.345 -10.032 1.00 97.50 90 PRO A C 1
ATOM 687 O O . PRO A 1 90 ? 6.008 10.493 -8.858 1.00 97.50 90 PRO A O 1
ATOM 690 N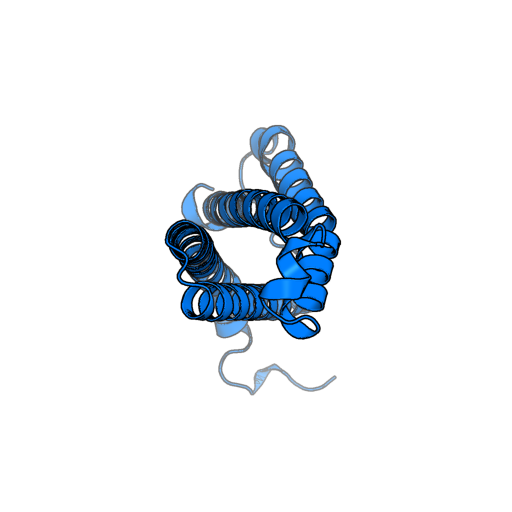 N . PHE A 1 91 ? 5.855 9.360 -10.786 1.00 96.75 91 PHE A N 1
ATOM 691 C CA . PHE A 1 91 ? 4.850 8.418 -10.305 1.00 96.75 91 PHE A CA 1
ATOM 692 C C . PHE A 1 91 ? 5.406 7.512 -9.194 1.00 96.75 91 PHE A C 1
ATOM 694 O O . PHE A 1 91 ? 4.764 7.332 -8.159 1.00 96.75 91 PHE A O 1
ATOM 701 N N . LEU A 1 92 ? 6.635 7.013 -9.358 1.00 96.88 92 LEU A N 1
ATOM 702 C CA . LEU A 1 92 ? 7.366 6.261 -8.338 1.00 96.88 92 LEU A CA 1
ATOM 703 C C . LEU A 1 92 ? 7.618 7.106 -7.084 1.00 96.88 92 LEU A C 1
ATOM 705 O O . LEU A 1 92 ? 7.387 6.635 -5.971 1.00 96.88 92 LEU A O 1
ATOM 709 N N . PHE A 1 93 ? 8.045 8.359 -7.256 1.00 97.56 93 PHE A N 1
ATOM 710 C CA . PHE A 1 93 ? 8.263 9.287 -6.149 1.00 97.56 93 PHE A CA 1
ATOM 711 C C . PHE A 1 93 ? 6.983 9.492 -5.333 1.00 97.56 93 PHE A C 1
ATOM 713 O O . PHE A 1 93 ? 6.998 9.323 -4.114 1.00 97.56 93 PHE A O 1
ATOM 720 N N . VAL A 1 94 ? 5.862 9.788 -5.998 1.00 98.25 94 VAL A N 1
ATOM 721 C CA . VAL A 1 94 ? 4.568 9.973 -5.328 1.00 98.25 94 VAL A CA 1
ATOM 722 C C . VAL A 1 94 ? 4.128 8.688 -4.626 1.00 98.25 94 VAL A C 1
ATOM 724 O O . VAL A 1 94 ? 3.709 8.748 -3.473 1.00 98.25 94 VAL A O 1
ATOM 727 N N . HIS A 1 95 ? 4.272 7.523 -5.261 1.00 96.94 95 HIS A N 1
ATOM 728 C CA . HIS A 1 95 ? 3.948 6.237 -4.638 1.00 96.94 95 HIS A CA 1
ATOM 729 C C . HIS A 1 95 ? 4.707 6.022 -3.317 1.00 96.94 95 HIS A C 1
ATOM 731 O O . HIS A 1 95 ? 4.084 5.701 -2.299 1.00 96.94 95 HIS A O 1
ATOM 737 N N . ILE A 1 96 ? 6.028 6.238 -3.324 1.00 96.00 96 ILE A N 1
ATOM 738 C CA . ILE A 1 96 ? 6.889 6.079 -2.144 1.00 96.00 96 ILE A CA 1
ATOM 739 C C . ILE A 1 96 ? 6.541 7.121 -1.076 1.00 96.00 96 ILE A C 1
ATOM 741 O O . ILE A 1 96 ? 6.402 6.773 0.096 1.00 96.00 96 ILE A O 1
ATOM 745 N N . ALA A 1 97 ? 6.347 8.384 -1.462 1.00 97.94 97 ALA A N 1
ATOM 746 C CA . ALA A 1 97 ? 5.976 9.448 -0.533 1.00 97.94 97 ALA A CA 1
ATOM 747 C C . ALA A 1 97 ? 4.640 9.147 0.164 1.00 97.94 97 ALA A C 1
ATOM 749 O O . ALA A 1 97 ? 4.544 9.244 1.388 1.00 97.94 97 ALA A O 1
ATOM 750 N N . LEU A 1 98 ? 3.626 8.706 -0.591 1.00 97.38 98 LEU A N 1
ATOM 751 C CA . LEU A 1 98 ? 2.341 8.286 -0.032 1.00 97.38 98 LEU A CA 1
ATOM 752 C C . LEU A 1 98 ? 2.494 7.081 0.899 1.00 97.38 98 LEU A C 1
ATOM 754 O O . LEU A 1 98 ? 1.865 7.063 1.956 1.00 97.38 98 LEU A O 1
ATOM 758 N N . ALA A 1 99 ? 3.337 6.104 0.545 1.00 94.19 99 ALA A N 1
ATOM 759 C CA . ALA A 1 99 ? 3.611 4.954 1.401 1.00 94.19 99 ALA A CA 1
ATOM 760 C C . ALA A 1 99 ? 4.208 5.394 2.746 1.00 94.19 99 ALA A C 1
ATOM 762 O O . ALA A 1 99 ? 3.703 4.982 3.785 1.00 94.19 99 ALA A O 1
ATOM 763 N N . ILE A 1 100 ? 5.206 6.287 2.737 1.00 95.75 100 ILE A N 1
ATOM 764 C CA . ILE A 1 100 ? 5.849 6.819 3.951 1.00 95.75 100 ILE A CA 1
ATOM 765 C C . ILE A 1 100 ? 4.853 7.613 4.802 1.00 95.75 100 ILE A C 1
ATOM 767 O O . ILE A 1 100 ? 4.735 7.369 6.002 1.00 95.75 100 ILE A O 1
ATOM 771 N N . VAL A 1 101 ? 4.099 8.532 4.194 1.00 97.06 101 VAL A N 1
ATOM 772 C CA . VAL A 1 101 ? 3.111 9.358 4.908 1.00 97.06 101 VAL A CA 1
ATOM 773 C C . VAL A 1 101 ? 1.981 8.505 5.491 1.00 97.06 101 VAL A C 1
ATOM 775 O O . VAL A 1 101 ? 1.442 8.850 6.537 1.00 97.06 101 VAL A O 1
ATOM 778 N N . CYS A 1 102 ? 1.632 7.380 4.862 1.00 95.31 102 CYS A N 1
ATOM 779 C CA . CYS A 1 102 ? 0.598 6.463 5.344 1.00 95.31 102 CYS A CA 1
ATOM 780 C C . CYS A 1 102 ? 0.974 5.779 6.671 1.00 95.31 102 CYS A C 1
ATOM 782 O O . CYS A 1 102 ? 0.103 5.575 7.522 1.00 95.31 102 CYS A O 1
ATOM 784 N N . VAL A 1 103 ? 2.262 5.470 6.870 1.00 94.00 103 VAL A N 1
ATOM 785 C CA . VAL A 1 103 ? 2.786 4.719 8.024 1.00 94.00 103 VAL A CA 1
ATOM 786 C C . VAL A 1 103 ? 2.272 5.236 9.378 1.00 94.00 103 VAL A C 1
ATOM 788 O O . VAL A 1 103 ? 1.646 4.448 10.092 1.00 94.00 103 VAL A O 1
ATOM 791 N N . PRO A 1 104 ? 2.453 6.517 9.763 1.00 96.06 104 PRO A N 1
ATOM 792 C CA . PRO A 1 104 ? 2.001 7.005 11.069 1.00 96.06 104 PRO A CA 1
ATOM 793 C C . PRO A 1 104 ? 0.487 6.864 11.285 1.00 96.06 104 PRO A C 1
ATOM 795 O O . PRO A 1 104 ? 0.058 6.546 12.394 1.00 96.06 104 PRO A O 1
ATOM 798 N N . PHE A 1 105 ? -0.336 7.038 10.244 1.00 96.12 105 PHE A N 1
ATOM 799 C CA . PHE A 1 105 ? -1.791 6.885 10.362 1.00 96.12 105 PHE A CA 1
ATOM 800 C C . PHE A 1 105 ? -2.202 5.428 10.569 1.00 96.12 105 PHE A C 1
ATOM 802 O O . PHE A 1 105 ? -3.086 5.156 11.382 1.00 96.12 105 PHE A O 1
ATOM 809 N N . VAL A 1 106 ? -1.556 4.498 9.857 1.00 94.31 106 VAL A N 1
ATOM 810 C CA . VAL A 1 106 ? -1.778 3.057 10.035 1.00 94.31 106 VAL A CA 1
ATOM 811 C C . VAL A 1 106 ? -1.377 2.646 11.446 1.00 94.31 106 VAL A C 1
ATOM 813 O O . VAL A 1 106 ? -2.187 2.047 12.147 1.00 94.31 106 VAL A O 1
ATOM 816 N N . PHE A 1 107 ? -0.182 3.027 11.905 1.00 95.00 107 PHE A N 1
ATOM 817 C CA . PHE A 1 107 ? 0.274 2.702 13.258 1.00 95.00 107 PHE A CA 1
ATOM 818 C C . PHE A 1 107 ? -0.646 3.267 14.338 1.00 95.00 107 PHE A C 1
ATOM 820 O O . PHE A 1 107 ? -1.018 2.533 15.249 1.00 95.00 107 PHE A O 1
ATOM 827 N N . TYR A 1 108 ? -1.076 4.525 14.219 1.00 96.56 108 TYR A N 1
ATOM 828 C CA . TYR A 1 108 ? -2.041 5.101 15.153 1.00 96.56 108 TYR A CA 1
ATOM 829 C C . TYR A 1 108 ? -3.368 4.325 15.156 1.00 96.56 108 TYR A C 1
ATOM 831 O O . TYR A 1 108 ? -3.884 3.986 16.219 1.00 96.56 108 TYR A O 1
ATOM 839 N N . ALA A 1 109 ? -3.917 4.000 13.981 1.00 95.00 109 ALA A N 1
ATOM 840 C CA . ALA A 1 109 ? -5.173 3.260 13.886 1.00 95.00 109 ALA A CA 1
ATOM 841 C C . ALA A 1 109 ? -5.059 1.846 14.483 1.00 95.00 109 ALA A C 1
ATOM 843 O O . ALA A 1 109 ? -5.968 1.415 15.192 1.00 95.00 109 ALA A O 1
ATOM 844 N N . LEU A 1 110 ? -3.943 1.150 14.239 1.00 94.44 110 LEU A N 1
ATOM 845 C CA . LEU A 1 110 ? -3.656 -0.173 14.797 1.00 94.44 110 LEU A CA 1
ATOM 846 C C . LEU A 1 110 ? -3.470 -0.132 16.312 1.00 94.44 110 LEU A C 1
ATOM 848 O O . LEU A 1 110 ? -4.023 -0.982 17.003 1.00 94.44 110 LEU A O 1
ATOM 852 N N . LEU A 1 111 ? -2.728 0.858 16.818 1.00 95.62 111 LEU A N 1
ATOM 853 C CA . LEU A 1 111 ? -2.506 1.043 18.247 1.00 95.62 111 LEU A CA 1
ATOM 854 C C . LEU A 1 111 ? -3.844 1.229 18.958 1.00 95.62 111 LEU A C 1
ATOM 856 O O . LEU A 1 111 ? -4.188 0.430 19.818 1.00 95.62 111 LEU A O 1
ATOM 860 N N . ILE A 1 112 ? -4.632 2.221 18.538 1.00 95.94 112 ILE A N 1
ATOM 861 C CA . ILE A 1 112 ? -5.933 2.504 19.150 1.00 95.94 112 ILE A CA 1
ATOM 862 C C . ILE A 1 112 ? -6.890 1.312 19.009 1.00 95.94 112 ILE A C 1
ATOM 864 O O . ILE A 1 112 ? -7.516 0.916 19.984 1.00 95.94 112 ILE A O 1
ATOM 868 N N . GLY A 1 113 ? -6.955 0.680 17.832 1.00 91.62 113 GLY A N 1
ATOM 869 C CA . GLY A 1 113 ? -7.805 -0.495 17.605 1.00 91.62 113 GLY A CA 1
ATOM 870 C C . GLY A 1 113 ? -7.353 -1.772 18.328 1.00 91.62 113 GLY A C 1
ATOM 871 O O . GLY A 1 113 ? -8.098 -2.754 18.351 1.00 91.62 113 GLY A O 1
ATOM 872 N N . GLY A 1 114 ? -6.130 -1.790 18.864 1.00 91.62 114 GLY A N 1
ATOM 873 C CA . GLY A 1 114 ? -5.567 -2.899 19.629 1.00 91.62 114 GLY A CA 1
ATOM 874 C C . GLY A 1 114 ? -5.580 -2.683 21.142 1.00 91.62 114 GLY A C 1
ATOM 875 O O . GLY A 1 114 ? -5.564 -3.672 21.869 1.00 91.62 114 GLY A O 1
ATOM 876 N N . THR A 1 115 ? -5.606 -1.431 21.612 1.00 93.31 115 THR A N 1
ATOM 877 C CA . THR A 1 115 ? -5.501 -1.093 23.043 1.00 93.31 115 THR A CA 1
ATOM 878 C C . THR A 1 115 ? -6.789 -0.578 23.675 1.00 93.31 115 THR A C 1
ATOM 880 O O . THR A 1 115 ? -6.884 -0.608 24.895 1.00 93.31 115 THR A O 1
ATOM 883 N N . HIS A 1 116 ? -7.759 -0.117 22.881 1.00 91.88 116 HIS A N 1
ATOM 884 C CA . HIS A 1 116 ? -9.021 0.437 23.379 1.00 91.88 116 HIS A CA 1
ATOM 885 C C . HIS A 1 116 ? -10.197 -0.499 23.070 1.00 91.88 116 HIS A C 1
ATOM 887 O O . HIS A 1 116 ? -10.199 -1.219 22.065 1.00 91.88 116 HIS A O 1
ATOM 893 N N . SER A 1 117 ? -11.214 -0.466 23.930 1.00 91.00 117 SER A N 1
ATOM 894 C CA . SER A 1 117 ? -12.526 -1.065 23.669 1.00 91.00 117 SER A CA 1
ATOM 895 C C . SER A 1 117 ? -13.235 -0.367 22.504 1.00 91.00 117 SER A C 1
ATOM 897 O O . SER A 1 117 ? -12.871 0.736 22.091 1.00 91.00 117 SER A O 1
ATOM 899 N N . VAL A 1 118 ? -14.260 -1.011 21.938 1.00 88.00 118 VAL A N 1
ATOM 900 C CA . VAL A 1 118 ? -15.000 -0.442 20.798 1.00 88.00 118 VAL A CA 1
ATOM 901 C C . VAL A 1 118 ? -15.654 0.881 21.190 1.00 88.00 118 VAL A C 1
ATOM 903 O O . VAL A 1 118 ? -15.654 1.819 20.398 1.00 88.00 118 VAL A O 1
ATOM 906 N N . GLU A 1 119 ? -16.150 0.966 22.419 1.00 89.31 119 GLU A N 1
ATOM 907 C CA . GLU A 1 119 ? -16.781 2.139 23.007 1.00 89.31 119 GLU A CA 1
ATOM 908 C C . GLU A 1 119 ? -15.786 3.304 23.115 1.00 89.31 119 GLU A C 1
ATOM 910 O O . GLU A 1 119 ? -16.049 4.381 22.583 1.00 89.31 119 GLU A O 1
ATOM 915 N N . GLU A 1 120 ? -14.603 3.070 23.689 1.00 89.94 120 GLU A N 1
ATOM 916 C CA . GLU A 1 120 ? -13.553 4.091 23.842 1.00 89.94 120 GLU A CA 1
ATOM 917 C C . GLU A 1 120 ? -13.014 4.588 22.492 1.00 89.94 120 GLU A C 1
ATOM 919 O O . GLU A 1 120 ? -12.669 5.760 22.342 1.00 89.94 120 GLU A O 1
ATOM 924 N N . ILE A 1 121 ? -12.976 3.730 21.463 1.00 89.88 121 ILE A N 1
ATOM 925 C CA . ILE A 1 121 ? -12.525 4.118 20.117 1.00 89.88 121 ILE A CA 1
ATOM 926 C C . ILE A 1 121 ? -13.347 5.292 19.569 1.00 89.88 121 ILE A C 1
ATOM 928 O O . ILE A 1 121 ? -12.787 6.132 18.852 1.00 89.88 121 ILE A O 1
ATOM 932 N N . HIS A 1 122 ? -14.639 5.386 19.903 1.00 87.31 122 HIS A N 1
ATOM 933 C CA . HIS A 1 122 ? -15.508 6.474 19.448 1.00 87.31 122 HIS A CA 1
ATOM 934 C C . HIS A 1 122 ? -15.092 7.852 19.978 1.00 87.31 122 HIS A C 1
ATOM 936 O O . HIS A 1 122 ? -15.383 8.856 19.326 1.00 87.31 122 HIS A O 1
ATOM 942 N N . GLU A 1 123 ? -14.368 7.900 21.095 1.00 89.75 123 GLU A N 1
ATOM 943 C CA . GLU A 1 123 ? -13.854 9.130 21.705 1.00 89.75 123 GLU A CA 1
ATOM 944 C C . GLU A 1 123 ? -12.502 9.559 21.109 1.00 89.75 123 GLU A C 1
ATOM 946 O O . GLU A 1 123 ? -12.040 10.687 21.289 1.00 89.75 123 GLU A O 1
ATOM 951 N N . THR A 1 124 ? -11.860 8.675 20.344 1.00 92.69 124 THR A N 1
ATOM 952 C CA . THR A 1 124 ? -10.548 8.920 19.737 1.00 92.69 124 THR A CA 1
ATOM 953 C C . THR A 1 124 ? -10.637 9.447 18.301 1.00 92.69 124 THR A C 1
ATOM 955 O O . THR A 1 124 ? -11.683 9.477 17.649 1.00 92.69 124 THR A O 1
ATOM 958 N N . ARG A 1 125 ? -9.478 9.789 17.719 1.00 93.06 125 ARG A N 1
ATOM 959 C CA . ARG A 1 125 ? -9.364 10.145 16.294 1.00 93.06 125 ARG A CA 1
ATOM 960 C C . ARG A 1 125 ? -9.238 8.929 15.369 1.00 93.06 125 ARG A C 1
ATOM 962 O O . ARG A 1 125 ? -8.931 9.111 14.187 1.00 93.06 125 ARG A O 1
ATOM 969 N N . HIS A 1 126 ? -9.492 7.707 15.851 1.00 93.62 126 HIS A N 1
ATOM 970 C CA . HIS A 1 126 ? -9.344 6.469 15.076 1.00 93.62 126 HIS A CA 1
ATOM 971 C C . HIS A 1 126 ? -10.102 6.511 13.746 1.00 93.62 126 HIS A C 1
ATOM 973 O O . HIS A 1 126 ? -9.538 6.183 12.707 1.00 93.62 126 HIS A O 1
ATOM 979 N N . ARG A 1 127 ? -11.353 6.989 13.732 1.00 92.00 127 ARG A N 1
ATOM 980 C CA . ARG A 1 127 ? -12.159 7.055 12.499 1.00 92.00 127 ARG A CA 1
ATOM 981 C C . ARG A 1 127 ? -11.533 7.961 11.435 1.00 92.00 127 ARG A C 1
ATOM 983 O O . ARG A 1 127 ? -11.550 7.632 10.248 1.00 92.00 127 ARG A O 1
ATOM 990 N N . THR A 1 128 ? -10.987 9.101 11.851 1.00 94.19 128 THR A N 1
ATOM 991 C CA . THR A 1 128 ? -10.340 10.057 10.944 1.00 94.19 128 THR A CA 1
ATOM 992 C C . THR A 1 128 ? -9.019 9.499 10.435 1.00 94.19 128 THR A C 1
ATOM 994 O O . THR A 1 128 ? -8.803 9.476 9.224 1.00 94.19 128 THR A O 1
ATOM 997 N N . ALA A 1 129 ? -8.173 8.991 11.336 1.00 94.88 129 ALA A N 1
ATOM 998 C CA . ALA A 1 129 ? -6.894 8.393 10.974 1.00 94.88 129 ALA A CA 1
ATOM 999 C C . ALA A 1 129 ? -7.070 7.156 10.085 1.00 94.88 129 ALA A C 1
ATOM 1001 O O . ALA A 1 129 ? -6.411 7.053 9.060 1.00 94.88 129 ALA A O 1
ATOM 1002 N N . GLY A 1 130 ? -8.018 6.274 10.407 1.00 94.44 130 GLY A N 1
ATOM 1003 C CA . GLY A 1 130 ? -8.345 5.090 9.615 1.00 94.44 130 GLY A CA 1
ATOM 1004 C C . GLY A 1 130 ? -8.852 5.434 8.214 1.00 94.44 130 GLY A C 1
ATOM 1005 O O . GLY A 1 130 ? -8.482 4.771 7.250 1.00 94.44 130 GLY A O 1
ATOM 1006 N N . ARG A 1 131 ? -9.637 6.511 8.059 1.00 95.44 131 ARG A N 1
ATOM 1007 C CA . ARG A 1 131 ? -10.058 6.995 6.734 1.00 95.44 131 ARG A CA 1
ATOM 1008 C C . ARG A 1 131 ? -8.878 7.525 5.920 1.00 95.44 131 ARG A C 1
ATOM 1010 O O . ARG A 1 131 ? -8.784 7.209 4.739 1.00 95.44 131 ARG A O 1
ATOM 1017 N N . VAL A 1 132 ? -8.000 8.319 6.535 1.00 97.44 132 VAL A N 1
ATOM 1018 C CA . VAL A 1 132 ? -6.791 8.840 5.873 1.00 97.44 132 VAL A CA 1
ATOM 1019 C C . VAL A 1 132 ? -5.865 7.688 5.484 1.00 97.44 132 VAL A C 1
ATOM 1021 O O . VAL A 1 132 ? -5.481 7.591 4.322 1.00 97.44 132 VAL A O 1
ATOM 1024 N N . ALA A 1 133 ? -5.592 6.771 6.416 1.00 95.81 133 ALA A N 1
ATOM 1025 C CA . ALA A 1 133 ? -4.800 5.571 6.187 1.00 95.81 133 ALA A CA 1
ATOM 1026 C C . ALA A 1 133 ? -5.358 4.753 5.019 1.00 95.81 133 ALA A C 1
ATOM 1028 O O . ALA A 1 133 ? -4.636 4.517 4.059 1.00 95.81 133 ALA A O 1
ATOM 1029 N N . ALA A 1 134 ? -6.647 4.394 5.047 1.00 95.44 134 ALA A N 1
ATOM 1030 C CA . ALA A 1 134 ? -7.272 3.596 3.994 1.00 95.44 134 ALA A CA 1
ATOM 1031 C C . ALA A 1 134 ? -7.171 4.261 2.612 1.00 95.44 134 ALA A C 1
ATOM 1033 O O . ALA A 1 134 ? -6.856 3.582 1.638 1.00 95.44 134 ALA A O 1
ATOM 1034 N N . SER A 1 135 ? -7.395 5.576 2.517 1.00 97.00 135 SER A N 1
ATOM 1035 C CA . SER A 1 135 ? -7.253 6.306 1.252 1.00 97.00 135 SER A CA 1
ATOM 1036 C C . SER A 1 135 ? -5.813 6.294 0.742 1.00 97.00 135 SER A C 1
ATOM 1038 O O . SER A 1 135 ? -5.581 5.950 -0.415 1.00 97.00 135 SER A O 1
ATOM 1040 N N . LEU A 1 136 ? -4.843 6.629 1.599 1.00 96.88 136 LEU A N 1
ATOM 1041 C CA . LEU A 1 136 ? -3.426 6.644 1.229 1.00 96.88 136 LEU A CA 1
ATOM 1042 C C . LEU A 1 136 ? -2.946 5.257 0.793 1.00 96.88 136 LEU A C 1
ATOM 1044 O O . LEU A 1 136 ? -2.256 5.138 -0.216 1.00 96.88 136 LEU A O 1
ATOM 1048 N N . TRP A 1 137 ? -3.355 4.208 1.508 1.00 95.69 137 TRP A N 1
ATOM 1049 C CA . TRP A 1 137 ? -2.978 2.835 1.188 1.00 95.69 137 TRP A CA 1
ATOM 1050 C C . TRP A 1 137 ? -3.581 2.372 -0.136 1.00 95.69 137 TRP A C 1
ATOM 1052 O O . TRP A 1 137 ? -2.864 1.818 -0.961 1.00 95.69 137 TRP A O 1
ATOM 1062 N N . LEU A 1 138 ? -4.870 2.640 -0.380 1.00 97.19 138 LEU A N 1
ATOM 1063 C CA . LEU A 1 138 ? -5.518 2.280 -1.645 1.00 97.19 138 LEU A CA 1
ATOM 1064 C C . LEU A 1 138 ? -4.855 2.967 -2.838 1.00 97.19 138 LEU A C 1
ATOM 1066 O O . LEU A 1 138 ? -4.578 2.307 -3.840 1.00 97.19 138 LEU A O 1
ATOM 1070 N N . VAL A 1 139 ? -4.575 4.269 -2.728 1.00 97.81 139 VAL A N 1
ATOM 1071 C CA . VAL A 1 139 ? -3.893 5.016 -3.793 1.00 97.81 139 VAL A CA 1
ATOM 1072 C C . VAL A 1 139 ? -2.480 4.472 -3.989 1.00 97.81 139 VAL A C 1
ATOM 1074 O O . VAL A 1 139 ? -2.118 4.125 -5.109 1.00 97.81 139 VAL A O 1
ATOM 1077 N N . SER A 1 140 ? -1.708 4.315 -2.911 1.00 96.75 140 SER A N 1
ATOM 1078 C CA . SER A 1 140 ? -0.332 3.820 -2.984 1.00 96.75 140 SER A CA 1
ATOM 1079 C C . SER A 1 140 ? -0.260 2.410 -3.583 1.00 96.75 140 SER A C 1
ATOM 1081 O O . SER A 1 140 ? 0.482 2.219 -4.542 1.00 96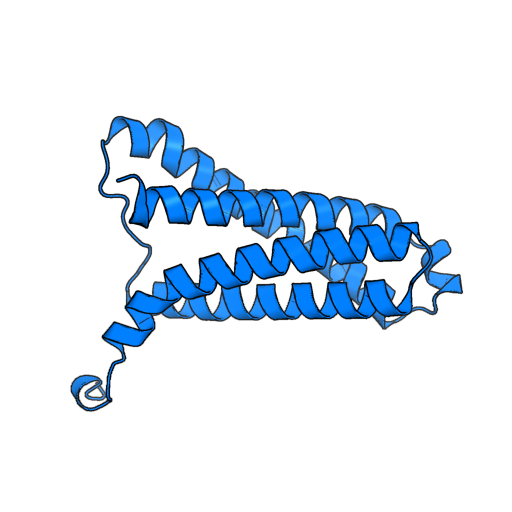.75 140 SER A O 1
ATOM 1083 N N . PHE A 1 141 ? -1.069 1.442 -3.133 1.00 97.06 141 PHE A N 1
ATOM 1084 C CA . PHE A 1 141 ? -1.083 0.093 -3.718 1.00 97.06 141 PHE A CA 1
ATOM 1085 C C . PHE A 1 141 ? -1.492 0.095 -5.192 1.00 97.06 141 PHE A C 1
ATOM 1087 O O . PHE A 1 141 ? -0.870 -0.595 -5.996 1.00 97.06 141 PHE A O 1
ATOM 1094 N N . THR A 1 142 ? -2.493 0.896 -5.566 1.00 97.94 142 THR A N 1
ATOM 1095 C CA . THR A 1 142 ? -2.916 1.016 -6.971 1.00 97.94 142 THR A CA 1
ATOM 1096 C C . THR A 1 142 ? -1.782 1.569 -7.833 1.00 97.94 142 THR A C 1
ATOM 1098 O O . THR A 1 142 ? -1.497 1.034 -8.903 1.00 97.94 142 THR A O 1
ATOM 1101 N N . MET A 1 143 ? -1.072 2.589 -7.342 1.00 97.75 143 MET A N 1
ATOM 1102 C CA . MET A 1 143 ? 0.121 3.107 -8.009 1.00 97.75 143 MET A CA 1
ATOM 1103 C C . MET A 1 143 ? 1.239 2.060 -8.077 1.00 97.75 143 MET A C 1
ATOM 1105 O O . MET A 1 143 ? 1.875 1.927 -9.115 1.00 97.75 143 MET A O 1
ATOM 1109 N N . GLY A 1 144 ? 1.453 1.270 -7.023 1.00 96.69 144 GLY A N 1
ATOM 1110 C CA . GLY A 1 144 ? 2.434 0.180 -7.019 1.00 96.69 144 GLY 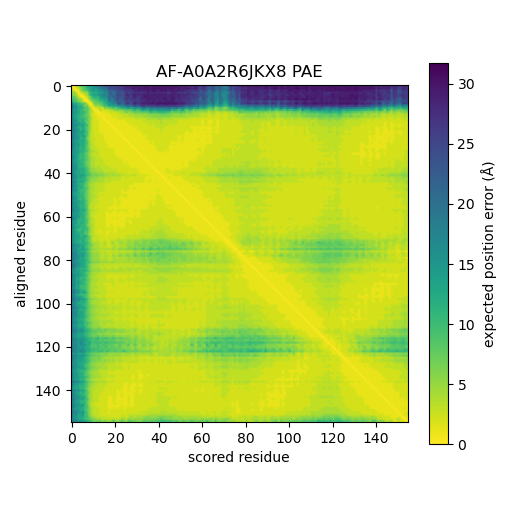A CA 1
ATOM 1111 C C . GLY A 1 144 ? 2.154 -0.866 -8.104 1.00 96.69 144 GLY A C 1
ATOM 1112 O O . GLY A 1 144 ? 3.068 -1.276 -8.817 1.00 96.69 144 GLY A O 1
ATOM 1113 N N . VAL A 1 145 ? 0.884 -1.237 -8.297 1.00 97.62 145 VAL A N 1
ATOM 1114 C CA . VAL A 1 145 ? 0.459 -2.131 -9.389 1.00 97.62 145 VAL A CA 1
ATOM 1115 C C . VAL A 1 145 ? 0.687 -1.485 -10.760 1.00 97.62 145 VAL A C 1
ATOM 1117 O O . VAL A 1 145 ? 1.139 -2.162 -11.680 1.00 97.62 145 VAL A O 1
ATOM 1120 N N . ALA A 1 146 ? 0.432 -0.182 -10.907 1.00 97.38 146 ALA A N 1
ATOM 1121 C CA . ALA A 1 146 ? 0.702 0.531 -12.156 1.00 97.38 146 ALA A CA 1
ATOM 1122 C C . ALA A 1 146 ? 2.209 0.613 -12.469 1.00 97.38 146 ALA A C 1
ATOM 1124 O O . ALA A 1 146 ? 2.607 0.360 -13.601 1.00 97.38 146 ALA A O 1
ATOM 1125 N N . ILE A 1 147 ? 3.056 0.878 -11.469 1.00 97.00 147 ILE A N 1
ATOM 1126 C CA . ILE A 1 147 ? 4.526 0.846 -11.588 1.00 97.00 147 ILE A CA 1
ATOM 1127 C C . ILE A 1 147 ? 4.988 -0.544 -12.024 1.00 97.00 147 ILE A C 1
ATOM 1129 O O . ILE A 1 147 ? 5.808 -0.673 -12.928 1.00 97.00 147 ILE A O 1
ATOM 1133 N N . TYR A 1 148 ? 4.428 -1.590 -11.415 1.00 97.19 148 TYR A N 1
ATOM 1134 C CA . TYR A 1 148 ? 4.677 -2.964 -11.829 1.00 97.19 148 TYR A CA 1
ATOM 1135 C C . TYR A 1 148 ? 4.270 -3.199 -13.295 1.00 97.19 148 TYR A C 1
ATOM 1137 O O . TYR A 1 148 ? 5.060 -3.733 -14.067 1.00 97.19 148 TYR A O 1
ATOM 1145 N N . ALA A 1 149 ? 3.087 -2.752 -13.722 1.00 97.00 149 ALA A N 1
ATOM 1146 C CA . ALA A 1 149 ? 2.665 -2.884 -15.115 1.00 97.00 149 ALA A CA 1
ATOM 1147 C C . ALA A 1 149 ? 3.618 -2.159 -16.081 1.00 97.00 149 ALA A C 1
ATOM 1149 O O . ALA A 1 149 ? 4.007 -2.726 -17.101 1.00 97.00 149 ALA A O 1
ATOM 1150 N N . MET A 1 150 ? 4.053 -0.945 -15.731 1.00 95.44 150 MET A N 1
ATOM 1151 C CA . MET A 1 150 ? 5.023 -0.177 -16.516 1.00 95.44 150 MET A CA 1
ATOM 1152 C C . MET A 1 150 ? 6.371 -0.888 -16.664 1.00 95.44 150 MET A C 1
ATOM 1154 O O . MET A 1 150 ? 6.997 -0.748 -17.704 1.00 95.44 150 MET A O 1
ATOM 1158 N N . LEU A 1 151 ? 6.819 -1.612 -15.637 1.00 94.88 151 LEU A N 1
ATOM 1159 C CA . LEU A 1 151 ? 8.121 -2.286 -15.628 1.00 94.88 151 LEU A CA 1
ATOM 1160 C C . LEU A 1 151 ? 8.128 -3.659 -16.310 1.00 94.88 151 LEU A C 1
ATOM 1162 O O . LEU A 1 151 ? 9.203 -4.125 -16.667 1.00 94.88 151 LEU A O 1
ATOM 1166 N N . TYR A 1 152 ? 6.981 -4.341 -16.392 1.00 93.88 152 TYR A N 1
ATOM 1167 C CA . TYR A 1 152 ? 6.942 -5.759 -16.784 1.00 93.88 152 TYR A CA 1
ATOM 1168 C C . TYR A 1 152 ? 5.981 -6.088 -17.931 1.00 93.88 152 TYR A C 1
ATOM 1170 O O . TYR A 1 152 ? 6.055 -7.193 -18.461 1.00 93.88 152 TYR A O 1
ATOM 1178 N N . HIS A 1 153 ? 5.059 -5.188 -18.287 1.00 93.31 153 HIS A N 1
ATOM 1179 C CA . HIS A 1 153 ? 4.013 -5.471 -19.282 1.00 93.31 153 HIS A CA 1
ATOM 1180 C C . HIS A 1 153 ? 3.870 -4.395 -20.361 1.00 93.31 153 HIS A C 1
ATOM 1182 O O . HIS A 1 153 ? 3.414 -4.708 -21.456 1.00 93.31 153 HIS A O 1
ATOM 1188 N N . VAL A 1 154 ? 4.206 -3.136 -20.062 1.00 93.75 154 VAL A N 1
ATOM 1189 C CA . VAL A 1 154 ? 4.030 -2.014 -21.006 1.00 93.75 154 VAL A CA 1
ATOM 1190 C C . VAL A 1 154 ? 5.321 -1.658 -21.751 1.00 93.75 154 VAL A C 1
ATOM 1192 O O . VAL A 1 154 ? 5.251 -1.286 -22.921 1.00 93.75 154 VAL A O 1
ATOM 1195 N N . PHE A 1 155 ? 6.473 -1.755 -21.087 1.00 89.12 155 PHE A N 1
ATOM 1196 C CA . PHE A 1 155 ? 7.805 -1.473 -21.631 1.00 89.12 155 PHE A CA 1
ATOM 1197 C C . PHE A 1 155 ? 8.740 -2.642 -21.335 1.00 89.12 155 PHE A C 1
ATOM 1199 O O . PHE A 1 155 ? 9.713 -2.798 -22.104 1.00 89.12 155 PHE A O 1
#

Mean predicted aligned error: 4.93 Å

Nearest PDB structures (foldseek):
  9ftz-assembly1_S  TM=6.446E-01  e=1.698E-02  Mycolicibacterium smegmatis
  9dm1-assembly1_S  TM=7.337E-01  e=9.489E-02  Mycolicibacterium smegmatis MC2 155
  7e1v-assembly1_G  TM=6.655E-01  e=6.403E-02  Mycolicibacterium smegmatis MC2 51
  7jrp-assembly1_c  TM=7.334E-01  e=1.100E-01  Vigna radiata
  5j7y-assembly1_BC  TM=5.857E-01  e=2.939E-01  Ovis aries

Secondary structure (DSSP, 8-state):
---GGGSS-HHHHHHHHHHHHHHHHHHHHHHHHHHHHHHHTT-HHHHHHHHHHHHHHHHHHHHHHHHHHHHH-SPPP-S-HHHIIIIIHHHHHHHHHHHHHHHHHHHHHHHHHHHS-HHHHTTSSHHHHHHHHHHHHHHHHHHHHHHHHIIIII-